Protein AF-A0A349K543-F1 (afdb_monomer_lite)

Secondary structure (DSSP, 8-state):
----TTPSSEEEEE---TTB-S---SEEEEETTS-B-SSSPPEEEE-TTS-EEEEEPBPTTPPTT-SB--EEEEETT-SBSSS---EEEE-PBPPP-

Foldseek 3Di:
DEDDPPDAKDKDKADADPQWDLALADKDKDFPQQQFDPPPPWDWDQDPNRIIIIITGGDP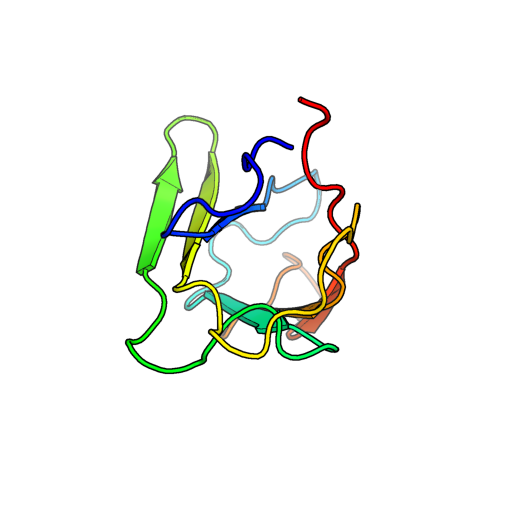SHDPPDQWGWTKMAGPNATGNPPRHGIDIDIDGYDDD

Structure (mmCIF, N/CA/C/O backbone):
data_AF-A0A349K543-F1
#
_entry.id   AF-A0A349K543-F1
#
loop_
_atom_site.group_PDB
_atom_site.id
_atom_site.type_symbol
_atom_site.label_atom_id
_atom_site.label_alt_id
_atom_site.label_comp_id
_atom_site.label_asym_id
_atom_site.label_entity_id
_atom_site.label_seq_id
_atom_site.pdbx_PDB_ins_code
_atom_site.Cartn_x
_atom_site.Cartn_y
_atom_site.Cartn_z
_atom_site.occupancy
_atom_site.B_iso_or_equiv
_atom_site.auth_seq_id
_atom_site.auth_comp_id
_atom_site.auth_asym_id
_atom_site.auth_atom_id
_atom_site.pdbx_PDB_model_num
ATOM 1 N N . ILE A 1 1 ? -0.233 11.632 -6.543 1.00 38.78 1 ILE A N 1
ATOM 2 C CA . ILE A 1 1 ? 0.562 10.494 -6.018 1.00 38.78 1 ILE A CA 1
ATOM 3 C C . ILE A 1 1 ? 1.908 10.611 -6.706 1.00 38.78 1 ILE A C 1
ATOM 5 O O . ILE A 1 1 ? 1.882 10.872 -7.898 1.00 38.78 1 ILE A O 1
ATOM 9 N N . GLU A 1 2 ? 3.029 10.537 -5.976 1.00 34.78 2 GLU A N 1
ATOM 10 C CA . GLU A 1 2 ? 4.373 10.805 -6.515 1.00 34.78 2 GLU A CA 1
ATOM 11 C C . GLU A 1 2 ? 5.383 9.666 -6.222 1.00 34.78 2 GLU A C 1
ATOM 13 O O . GLU A 1 2 ? 5.657 9.347 -5.076 1.00 34.78 2 GLU A O 1
ATOM 18 N N . SER A 1 3 ? 5.892 9.042 -7.287 1.00 40.44 3 SER A N 1
ATOM 19 C CA . SER A 1 3 ? 6.929 8.031 -7.518 1.00 40.44 3 SER A CA 1
ATOM 20 C C . SER A 1 3 ? 7.539 8.230 -8.933 1.00 40.44 3 SER A C 1
ATOM 22 O O . SER A 1 3 ? 6.927 7.856 -9.931 1.00 40.44 3 SER A O 1
ATOM 24 N N . LYS A 1 4 ? 8.751 8.779 -9.056 1.00 42.53 4 LYS A N 1
ATOM 25 C CA . LYS A 1 4 ? 9.480 8.848 -10.343 1.00 42.53 4 LYS A CA 1
ATOM 26 C C . LYS A 1 4 ? 9.702 7.436 -10.948 1.00 42.53 4 LYS A C 1
ATOM 28 O O . LYS A 1 4 ? 9.811 6.475 -10.180 1.00 42.53 4 LYS A O 1
ATOM 33 N N . PRO A 1 5 ? 9.784 7.287 -12.286 1.00 43.91 5 PRO A N 1
ATOM 34 C CA . PRO A 1 5 ? 10.168 6.019 -12.909 1.00 43.91 5 PRO A CA 1
ATOM 35 C C . PRO A 1 5 ? 11.584 5.606 -12.477 1.00 43.91 5 PRO A C 1
ATOM 37 O O . PRO A 1 5 ? 12.443 6.464 -12.291 1.00 43.91 5 PRO A O 1
ATOM 40 N N . ASP A 1 6 ? 11.795 4.301 -12.291 1.00 51.81 6 ASP A N 1
ATOM 41 C CA . ASP A 1 6 ? 13.087 3.668 -11.964 1.00 51.81 6 ASP A CA 1
ATOM 42 C C . ASP A 1 6 ? 13.720 4.048 -10.611 1.00 51.81 6 ASP A C 1
ATOM 44 O O . ASP A 1 6 ? 14.895 3.781 -10.366 1.00 51.81 6 ASP A O 1
ATOM 48 N N . VAL A 1 7 ? 12.943 4.632 -9.692 1.00 60.69 7 VAL A N 1
ATOM 49 C CA . VAL A 1 7 ? 13.412 4.906 -8.328 1.00 60.69 7 VAL A CA 1
ATOM 50 C C . VAL A 1 7 ? 13.082 3.732 -7.414 1.00 60.69 7 VAL A C 1
ATOM 52 O O . VAL A 1 7 ? 11.918 3.369 -7.229 1.00 60.69 7 VAL A O 1
ATOM 55 N N . THR A 1 8 ? 14.129 3.163 -6.825 1.00 64.69 8 THR A N 1
ATOM 56 C CA . THR A 1 8 ? 14.038 2.290 -5.657 1.00 64.69 8 THR A CA 1
ATOM 57 C C . THR A 1 8 ? 14.293 3.154 -4.422 1.00 64.69 8 THR A C 1
ATOM 59 O O . THR A 1 8 ? 15.360 3.766 -4.334 1.00 64.69 8 THR A O 1
ATOM 62 N N . PRO A 1 9 ? 13.352 3.234 -3.466 1.00 79.62 9 PRO A N 1
ATOM 63 C CA . PRO A 1 9 ? 12.125 2.438 -3.347 1.00 79.62 9 PRO A CA 1
ATOM 64 C C . PRO A 1 9 ? 10.893 3.025 -4.065 1.00 79.62 9 PRO A C 1
ATOM 66 O O . PRO A 1 9 ? 10.780 4.232 -4.275 1.00 79.62 9 PRO A O 1
ATOM 69 N N . VAL A 1 10 ? 9.919 2.155 -4.349 1.00 83.75 10 VAL A N 1
ATOM 70 C CA . VAL A 1 10 ? 8.546 2.515 -4.732 1.00 83.75 10 VAL A CA 1
ATOM 71 C C . VAL A 1 10 ? 7.808 3.021 -3.503 1.00 83.75 10 VAL A C 1
ATOM 73 O O . VAL A 1 10 ? 7.785 2.350 -2.471 1.00 83.75 10 VAL A O 1
ATOM 76 N N . LEU A 1 11 ? 7.177 4.188 -3.625 1.00 87.75 11 LEU A N 1
ATOM 77 C CA . LEU A 1 11 ? 6.428 4.814 -2.541 1.00 87.75 11 LEU A CA 1
ATOM 78 C C . LEU A 1 11 ? 4.932 4.828 -2.851 1.00 87.75 11 LEU A C 1
ATOM 80 O O . LEU A 1 11 ? 4.496 5.370 -3.866 1.00 87.75 11 LEU A O 1
ATOM 84 N N . ILE A 1 12 ? 4.138 4.270 -1.940 1.00 88.88 12 ILE A N 1
ATOM 85 C CA . ILE A 1 12 ? 2.678 4.211 -2.038 1.00 88.88 12 ILE A CA 1
ATOM 86 C C . ILE A 1 12 ? 2.108 4.934 -0.825 1.00 88.88 12 ILE A C 1
ATOM 88 O O . ILE A 1 12 ? 2.345 4.544 0.317 1.00 88.88 12 ILE A O 1
ATOM 92 N N . ARG A 1 13 ? 1.359 6.012 -1.065 1.00 91.56 13 ARG A N 1
ATOM 93 C CA . ARG A 1 13 ? 0.724 6.794 0.002 1.00 91.56 13 ARG A CA 1
ATOM 94 C C . ARG A 1 13 ? -0.758 6.465 0.091 1.00 91.56 13 ARG A C 1
ATOM 96 O O . ARG A 1 13 ? -1.510 6.759 -0.836 1.00 91.56 13 ARG A O 1
ATOM 103 N N . VAL A 1 14 ? -1.177 5.938 1.234 1.00 91.44 14 VAL A N 1
ATOM 104 C CA . VAL A 1 14 ? -2.576 5.641 1.555 1.00 91.44 14 VAL A CA 1
ATOM 105 C C . VAL A 1 14 ? -3.107 6.743 2.465 1.00 91.44 14 VAL A C 1
ATOM 107 O O . VAL A 1 14 ? -2.597 6.943 3.567 1.00 91.44 14 VAL A O 1
ATOM 110 N N . ARG A 1 15 ? -4.115 7.489 2.002 1.00 91.81 15 ARG A N 1
ATOM 111 C CA . ARG A 1 15 ? -4.758 8.548 2.793 1.00 91.81 15 ARG A CA 1
ATOM 112 C C . ARG A 1 15 ? -6.094 8.044 3.337 1.00 91.81 15 ARG A C 1
ATOM 114 O O . ARG A 1 15 ? -6.977 7.768 2.521 1.00 91.81 15 ARG A O 1
ATOM 121 N N . PRO A 1 16 ? -6.262 7.928 4.664 1.00 89.44 16 PRO A N 1
ATOM 122 C CA . PRO A 1 16 ? -7.562 7.612 5.232 1.00 89.44 16 PRO A CA 1
ATOM 123 C C . PRO A 1 16 ? -8.569 8.722 4.898 1.00 89.44 16 PRO A C 1
ATOM 125 O O . PRO A 1 16 ? -8.218 9.899 4.807 1.00 89.44 16 PRO A O 1
ATOM 128 N N . LYS A 1 17 ? -9.825 8.330 4.691 1.00 88.62 17 LYS A N 1
ATOM 129 C CA . LYS A 1 17 ? -10.976 9.229 4.527 1.00 88.62 17 LYS A CA 1
ATOM 130 C C . LYS A 1 17 ? -11.975 8.972 5.653 1.00 88.62 17 LYS A C 1
ATOM 132 O O . LYS A 1 17 ? -11.820 8.019 6.414 1.00 88.62 17 LYS A O 1
ATOM 137 N N . THR A 1 18 ? -13.014 9.798 5.740 1.00 87.88 18 THR A N 1
ATOM 138 C CA . THR A 1 18 ? -14.145 9.571 6.648 1.00 87.88 18 THR A CA 1
ATOM 139 C C . THR A 1 18 ? -14.648 8.127 6.536 1.00 87.88 18 THR A C 1
ATOM 141 O O . THR A 1 18 ? -14.901 7.647 5.432 1.00 87.88 18 THR A O 1
ATOM 144 N N . GLY A 1 19 ? -14.754 7.434 7.674 1.00 86.19 19 GLY A N 1
ATOM 145 C CA . GLY A 1 19 ? -15.148 6.019 7.753 1.00 86.19 19 GLY A CA 1
ATOM 146 C C . GLY A 1 19 ? -13.988 5.011 7.778 1.00 86.19 19 GLY A C 1
ATOM 147 O O . GLY A 1 19 ? -14.225 3.827 8.029 1.00 86.19 19 GLY A O 1
ATOM 148 N N . ALA A 1 20 ? -12.743 5.450 7.566 1.00 89.31 20 ALA A N 1
ATOM 149 C CA . ALA A 1 20 ? -11.568 4.594 7.717 1.00 89.31 20 ALA A CA 1
ATOM 150 C C . ALA A 1 20 ? -11.309 4.224 9.188 1.00 89.31 20 ALA A C 1
ATOM 152 O O . ALA A 1 20 ? -11.619 4.992 10.101 1.00 89.31 20 ALA A O 1
ATOM 153 N N . ALA A 1 21 ? -10.719 3.050 9.412 1.00 89.12 21 ALA A N 1
ATOM 154 C CA . ALA A 1 21 ? -10.272 2.626 10.735 1.00 89.12 21 ALA A CA 1
ATOM 155 C C . ALA A 1 21 ? -9.180 3.570 11.277 1.00 89.12 21 ALA A C 1
ATOM 157 O O . ALA A 1 21 ? -8.311 4.025 10.531 1.00 89.12 21 ALA A O 1
ATOM 158 N N . ALA A 1 22 ? -9.206 3.842 12.586 1.00 87.06 22 ALA A N 1
ATOM 159 C CA . ALA A 1 22 ? -8.182 4.657 13.251 1.00 87.06 22 ALA A CA 1
ATOM 160 C C . ALA A 1 22 ? -6.812 3.956 13.304 1.00 87.06 22 ALA A C 1
ATOM 162 O O . ALA A 1 22 ? -5.774 4.624 13.293 1.00 87.06 22 ALA A O 1
ATOM 163 N N . ASP A 1 23 ? -6.829 2.621 13.348 1.00 90.44 23 ASP A N 1
ATOM 164 C CA . ASP A 1 23 ? -5.661 1.752 13.275 1.00 90.44 23 ASP A CA 1
ATOM 165 C C . ASP A 1 23 ? -5.979 0.500 12.429 1.00 90.44 23 ASP A C 1
ATOM 167 O O . ASP A 1 23 ? -6.669 -0.402 12.908 1.00 90.44 23 ASP A O 1
ATOM 171 N N . PRO A 1 24 ? -5.494 0.429 11.176 1.00 91.44 24 PRO A N 1
ATOM 172 C CA . PRO A 1 24 ? -5.679 -0.727 10.303 1.00 91.44 24 PRO A CA 1
ATOM 173 C C . PRO A 1 24 ? -4.734 -1.898 10.635 1.00 91.44 24 PRO A C 1
ATOM 175 O O . PRO A 1 24 ? -4.825 -2.954 10.006 1.00 91.44 24 PRO A O 1
ATOM 178 N N . GLY A 1 25 ? -3.841 -1.752 11.621 1.00 93.12 25 GLY A N 1
ATOM 179 C CA . GLY A 1 25 ? -2.829 -2.750 11.949 1.00 93.12 25 GLY A CA 1
ATOM 180 C C . GLY A 1 25 ? -1.678 -2.768 10.941 1.00 93.12 25 GLY A C 1
ATOM 181 O O . GLY A 1 25 ? -1.207 -1.725 10.484 1.00 93.12 25 GLY A O 1
ATOM 182 N N . GLU A 1 26 ? -1.205 -3.966 10.612 1.00 93.62 26 GLU A N 1
ATOM 183 C CA . GLU A 1 26 ? -0.137 -4.168 9.633 1.00 93.62 26 GLU A CA 1
ATOM 184 C C . GLU A 1 26 ? -0.676 -3.965 8.221 1.00 93.62 26 GLU A C 1
ATOM 186 O O . GLU A 1 26 ? -1.740 -4.484 7.880 1.00 93.62 26 GLU A O 1
ATOM 191 N N . ILE A 1 27 ? 0.066 -3.213 7.409 1.00 94.56 27 ILE A N 1
ATOM 192 C CA . ILE A 1 27 ? -0.329 -2.838 6.054 1.00 94.56 27 ILE A CA 1
ATOM 193 C C . ILE A 1 27 ? 0.635 -3.464 5.052 1.00 94.56 27 ILE A C 1
ATOM 195 O O . ILE A 1 27 ? 1.849 -3.313 5.184 1.00 94.56 27 ILE A O 1
ATOM 199 N N . TYR A 1 28 ? 0.088 -4.074 4.004 1.00 93.19 28 TYR A N 1
ATOM 200 C CA . TYR A 1 28 ? 0.857 -4.626 2.890 1.00 93.19 28 TYR A CA 1
ATOM 201 C C . TYR A 1 28 ? 0.265 -4.197 1.552 1.00 93.19 28 TYR A C 1
ATOM 203 O O . TYR A 1 28 ? -0.946 -3.998 1.429 1.00 93.19 28 TYR A O 1
ATOM 211 N N . PHE A 1 29 ? 1.120 -4.082 0.538 1.00 93.31 29 PHE A N 1
ATOM 212 C CA . PHE A 1 29 ? 0.708 -3.871 -0.842 1.00 93.31 29 PHE A CA 1
ATOM 213 C C . PHE A 1 29 ? 1.239 -4.982 -1.750 1.00 93.31 29 PHE A C 1
ATOM 215 O O . PHE A 1 29 ? 2.445 -5.168 -1.859 1.00 93.31 29 PHE A O 1
ATOM 222 N N . PHE A 1 30 ? 0.361 -5.677 -2.462 1.00 91.88 30 PHE A N 1
ATOM 223 C CA . PHE A 1 30 ? 0.758 -6.699 -3.431 1.00 91.88 30 PHE A CA 1
ATOM 224 C C . PHE A 1 30 ? 0.510 -6.184 -4.843 1.00 91.88 30 PHE A C 1
ATOM 226 O O . PHE A 1 30 ? -0.643 -5.977 -5.218 1.00 91.88 30 PHE A O 1
ATOM 233 N N . SER A 1 31 ? 1.571 -5.958 -5.623 1.00 91.56 31 SER A N 1
ATOM 234 C CA . SER A 1 31 ? 1.421 -5.550 -7.024 1.00 91.56 31 SER A CA 1
ATOM 235 C C . SER A 1 31 ? 0.845 -6.693 -7.852 1.00 91.56 31 SER A C 1
ATOM 237 O O . SER A 1 31 ? 1.386 -7.797 -7.820 1.00 91.56 31 SER A O 1
ATOM 239 N N . GLU A 1 32 ? -0.193 -6.417 -8.635 1.00 91.12 32 GLU A N 1
ATOM 240 C CA . GLU A 1 32 ? -0.828 -7.411 -9.511 1.00 91.12 32 GLU A CA 1
ATOM 241 C C . GLU A 1 32 ? 0.067 -7.822 -10.683 1.00 91.12 32 GLU A C 1
ATOM 243 O O . GLU A 1 32 ? 0.013 -8.958 -11.140 1.00 91.12 32 GLU A O 1
ATOM 248 N N . ASP A 1 33 ? 0.903 -6.908 -11.167 1.00 87.25 33 ASP A N 1
ATOM 249 C CA . AS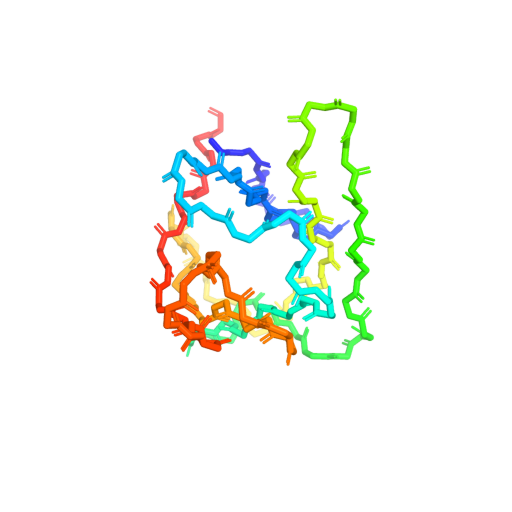P A 1 33 ? 1.732 -7.092 -12.359 1.00 87.25 33 ASP A CA 1
ATOM 250 C C . ASP A 1 33 ? 3.228 -7.211 -12.038 1.00 87.25 33 ASP A C 1
ATOM 252 O O . ASP A 1 33 ? 4.081 -6.950 -12.886 1.00 87.25 33 ASP A O 1
ATOM 256 N N . GLY A 1 34 ? 3.548 -7.593 -10.798 1.00 84.12 34 GLY A N 1
ATOM 257 C CA . GLY A 1 34 ? 4.918 -7.872 -10.368 1.00 84.12 34 GLY A CA 1
ATOM 258 C C . GLY A 1 34 ? 5.830 -6.646 -10.306 1.00 84.12 34 GLY A C 1
ATOM 259 O O . GLY A 1 34 ? 7.044 -6.804 -10.244 1.00 84.12 34 GLY A O 1
ATOM 260 N N . GLN A 1 35 ? 5.284 -5.426 -10.316 1.00 86.50 35 GLN A N 1
ATOM 261 C CA . GLN A 1 35 ? 6.067 -4.189 -10.226 1.00 86.50 35 GLN A CA 1
ATOM 262 C C . GLN A 1 35 ? 6.762 -3.989 -8.865 1.00 86.50 35 GLN A C 1
ATOM 264 O O . GLN A 1 35 ? 7.754 -3.261 -8.796 1.00 86.50 35 GLN A O 1
ATOM 269 N N . VAL A 1 36 ? 6.276 -4.612 -7.787 1.00 86.50 36 VAL A N 1
ATOM 270 C CA . VAL A 1 36 ? 6.858 -4.538 -6.436 1.00 86.50 36 VAL A CA 1
ATOM 271 C C . VAL A 1 36 ? 7.221 -5.948 -5.981 1.00 86.50 36 VAL A C 1
ATOM 273 O O . VAL A 1 36 ? 6.373 -6.837 -5.978 1.00 86.50 36 VAL A O 1
ATOM 276 N N . THR A 1 37 ? 8.478 -6.160 -5.593 1.00 85.44 37 THR A N 1
ATOM 277 C CA . THR A 1 37 ? 8.895 -7.439 -4.997 1.00 85.44 37 THR A CA 1
ATOM 278 C C . THR A 1 37 ? 8.423 -7.533 -3.542 1.00 85.44 37 THR A C 1
ATOM 280 O O . THR A 1 37 ? 8.301 -6.522 -2.846 1.00 85.44 37 THR A O 1
ATOM 283 N N . SER A 1 38 ? 8.157 -8.757 -3.081 1.00 82.06 38 SER A N 1
ATOM 284 C CA . SER A 1 38 ? 7.829 -9.032 -1.673 1.00 82.06 38 SER A CA 1
ATOM 285 C C . SER A 1 38 ? 9.073 -9.103 -0.781 1.00 82.06 38 SER A C 1
ATOM 287 O O . SER A 1 38 ? 8.954 -9.041 0.441 1.00 82.06 38 SER A O 1
ATOM 289 N N . GLU A 1 39 ? 10.259 -9.198 -1.390 1.00 84.75 39 GLU A N 1
ATOM 290 C CA . GLU A 1 39 ? 11.542 -9.292 -0.701 1.00 84.75 39 GLU A CA 1
ATOM 291 C C . GLU A 1 39 ? 12.492 -8.174 -1.160 1.00 84.75 39 GLU A C 1
ATOM 293 O O . GLU A 1 39 ? 12.718 -8.021 -2.365 1.00 84.75 39 GLU A O 1
ATOM 298 N N . PRO A 1 40 ? 13.069 -7.382 -0.234 1.00 85.88 40 PRO A N 1
ATOM 299 C CA . PRO A 1 40 ? 12.867 -7.417 1.219 1.00 85.88 40 PRO A CA 1
ATOM 300 C C . PRO A 1 40 ? 11.463 -6.946 1.643 1.00 85.88 40 PRO A C 1
ATOM 302 O O . PRO A 1 40 ? 10.759 -6.290 0.876 1.00 85.88 40 PRO A O 1
ATOM 305 N N . ALA A 1 41 ? 11.086 -7.244 2.892 1.00 89.12 41 ALA A N 1
ATOM 306 C CA . ALA A 1 41 ? 9.796 -6.850 3.452 1.00 89.12 41 ALA A CA 1
ATOM 307 C C . ALA A 1 41 ? 9.544 -5.335 3.338 1.00 89.12 41 ALA A C 1
ATOM 309 O O . ALA A 1 41 ? 10.445 -4.507 3.526 1.00 89.12 41 ALA A O 1
ATOM 310 N N . GLN A 1 42 ? 8.290 -4.976 3.064 1.00 92.56 42 GLN A N 1
ATOM 311 C CA . GLN A 1 42 ? 7.868 -3.585 2.928 1.00 92.56 42 GLN A CA 1
ATOM 312 C C . GLN A 1 42 ? 7.966 -2.841 4.258 1.00 92.56 42 GLN A C 1
ATOM 314 O O . GLN A 1 42 ? 7.733 -3.396 5.331 1.00 92.56 42 GLN A O 1
ATOM 319 N N . LYS A 1 43 ? 8.272 -1.546 4.180 1.00 93.75 43 LYS A N 1
ATOM 320 C CA . LYS A 1 43 ? 8.298 -0.654 5.343 1.00 93.75 43 LYS A CA 1
ATOM 321 C C . LYS A 1 43 ? 7.091 0.264 5.308 1.00 93.75 43 LYS A C 1
ATOM 323 O O . LYS A 1 43 ? 6.843 0.909 4.294 1.00 93.75 43 LYS A O 1
ATOM 328 N N . VAL A 1 44 ? 6.390 0.384 6.429 1.00 94.69 44 VAL A N 1
ATOM 329 C CA . VAL A 1 44 ? 5.224 1.262 6.560 1.00 94.69 44 VAL A CA 1
ATOM 330 C C . VAL A 1 44 ? 5.502 2.325 7.611 1.00 94.69 44 VAL A C 1
ATOM 332 O O . VAL A 1 44 ? 5.892 2.014 8.733 1.00 94.69 44 VAL A O 1
ATOM 335 N N . LYS A 1 45 ? 5.294 3.595 7.257 1.00 94.75 45 LYS A N 1
ATOM 336 C CA . LYS A 1 45 ? 5.428 4.727 8.180 1.00 94.75 45 LYS A CA 1
ATOM 337 C C . LYS A 1 45 ? 4.172 5.587 8.166 1.00 94.75 45 LYS A C 1
ATOM 339 O O . LYS A 1 45 ? 3.820 6.151 7.127 1.00 94.75 45 LYS A O 1
ATOM 344 N N . ARG A 1 46 ? 3.548 5.759 9.334 1.00 94.19 46 ARG A N 1
ATOM 345 C CA . ARG A 1 46 ? 2.485 6.753 9.530 1.00 94.19 46 ARG A CA 1
ATOM 346 C C . ARG A 1 46 ? 3.078 8.165 9.486 1.00 94.19 46 ARG A C 1
ATOM 348 O O . ARG A 1 46 ? 4.111 8.434 10.097 1.00 94.19 46 ARG A O 1
ATOM 355 N N . GLN A 1 47 ? 2.451 9.041 8.719 1.00 94.44 47 GLN A N 1
ATOM 356 C CA . GLN A 1 47 ? 2.851 10.428 8.500 1.00 94.44 47 GLN A CA 1
ATOM 357 C C . GLN A 1 47 ? 2.084 11.372 9.447 1.00 94.44 47 GLN A C 1
ATOM 359 O O . GLN A 1 47 ? 1.024 10.991 9.950 1.00 94.44 47 GLN A O 1
ATOM 364 N N . PRO A 1 48 ? 2.567 12.613 9.669 1.00 92.25 48 PRO A N 1
ATOM 365 C CA . PRO A 1 48 ? 1.889 13.596 10.526 1.00 92.25 48 PRO A CA 1
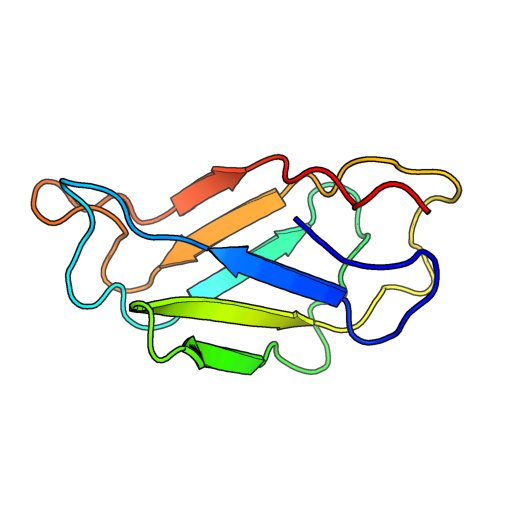ATOM 366 C C . PRO A 1 48 ? 0.459 13.945 10.090 1.00 92.25 48 PRO A C 1
ATOM 368 O O . PRO A 1 48 ? -0.367 14.291 10.924 1.00 92.25 48 PRO A O 1
ATOM 371 N N . ASP A 1 49 ? 0.146 13.815 8.797 1.00 89.44 49 ASP A N 1
ATOM 372 C CA . ASP A 1 49 ? -1.200 14.033 8.247 1.00 89.44 49 ASP A CA 1
ATOM 373 C C . ASP A 1 49 ? -2.130 12.813 8.401 1.00 89.44 49 ASP A C 1
ATOM 375 O O . ASP A 1 49 ? -3.207 12.767 7.811 1.00 89.44 49 ASP A O 1
ATOM 379 N N . GLY A 1 50 ? -1.694 11.784 9.132 1.00 89.88 50 GLY A N 1
ATOM 380 C CA . GLY A 1 50 ? -2.433 10.541 9.327 1.00 89.88 50 GLY A CA 1
ATOM 381 C C . GLY A 1 50 ? -2.358 9.564 8.151 1.00 89.88 50 GLY A C 1
ATOM 382 O O . GLY A 1 50 ? -2.895 8.464 8.264 1.00 89.88 50 GLY A O 1
ATOM 383 N N . SER A 1 51 ? -1.686 9.913 7.049 1.00 92.56 51 SER A N 1
ATOM 384 C CA . SER A 1 51 ? -1.485 8.991 5.927 1.00 92.56 51 SER A CA 1
ATOM 385 C C . SER A 1 51 ? -0.440 7.917 6.238 1.00 92.56 51 SER A C 1
ATOM 387 O O . SER A 1 51 ? 0.435 8.100 7.084 1.00 92.56 51 SER A O 1
ATOM 389 N N . TYR A 1 52 ? -0.509 6.788 5.538 1.00 94.00 52 TYR A N 1
ATOM 390 C CA . TYR A 1 52 ? 0.489 5.723 5.610 1.00 94.00 52 TYR A CA 1
ATOM 391 C C . TYR A 1 52 ? 1.349 5.760 4.354 1.00 94.00 52 TYR A C 1
ATOM 393 O O . TYR A 1 52 ? 0.826 5.775 3.239 1.00 94.00 52 TYR A O 1
ATOM 401 N N . LEU A 1 53 ? 2.666 5.785 4.534 1.00 93.81 53 LEU A N 1
ATOM 402 C CA . LEU A 1 53 ? 3.632 5.678 3.451 1.00 93.81 53 LEU A CA 1
ATOM 403 C C . LEU A 1 53 ? 4.233 4.275 3.466 1.00 93.81 53 LEU A C 1
ATOM 405 O O . LEU A 1 53 ? 4.959 3.925 4.397 1.00 93.81 53 LEU A O 1
ATOM 409 N N . ILE A 1 54 ? 3.906 3.492 2.444 1.00 93.00 54 ILE A N 1
ATOM 410 C CA . ILE A 1 54 ? 4.446 2.156 2.205 1.00 93.00 54 ILE A CA 1
ATOM 411 C C . ILE A 1 54 ? 5.639 2.312 1.263 1.00 93.00 54 ILE A C 1
ATOM 413 O O . ILE A 1 54 ? 5.534 2.963 0.222 1.00 93.00 54 ILE A O 1
ATOM 417 N N . SER A 1 55 ? 6.769 1.733 1.645 1.00 91.56 55 SER A N 1
ATOM 418 C CA . SER A 1 55 ? 8.011 1.713 0.884 1.00 91.56 55 SER A CA 1
ATOM 419 C C . SER A 1 55 ? 8.355 0.268 0.543 1.00 91.56 55 SER A C 1
ATOM 421 O O . SER A 1 55 ? 8.527 -0.556 1.445 1.00 91.56 55 SER A O 1
ATOM 423 N N . GLY A 1 56 ? 8.417 -0.034 -0.752 1.00 89.69 56 GLY A N 1
ATOM 424 C CA . GLY A 1 56 ? 8.737 -1.358 -1.284 1.00 89.69 56 GLY A CA 1
ATOM 425 C C . GLY A 1 56 ? 9.819 -1.289 -2.356 1.00 89.69 56 GLY A C 1
ATOM 426 O O . GLY A 1 56 ? 10.079 -0.233 -2.934 1.00 89.69 56 GLY A O 1
ATOM 427 N N . THR A 1 57 ? 10.462 -2.416 -2.636 1.00 88.31 57 THR A N 1
ATOM 428 C CA . THR A 1 57 ? 11.501 -2.483 -3.669 1.00 88.31 57 THR A CA 1
ATOM 429 C C . THR A 1 57 ? 10.860 -2.686 -5.041 1.00 88.31 57 THR A C 1
ATOM 431 O O . THR A 1 57 ? 9.953 -3.505 -5.204 1.00 88.31 57 THR A O 1
ATOM 434 N N . ARG A 1 58 ? 11.312 -1.918 -6.040 1.00 86.62 58 ARG A N 1
ATOM 435 C CA . ARG A 1 58 ? 10.895 -2.101 -7.434 1.00 86.62 58 ARG A CA 1
ATOM 436 C C . ARG A 1 58 ? 11.446 -3.438 -7.925 1.00 86.62 58 ARG A C 1
ATOM 438 O O . ARG A 1 58 ? 12.633 -3.698 -7.762 1.00 86.62 58 ARG A O 1
ATOM 445 N N . SER A 1 59 ? 10.593 -4.266 -8.513 1.00 84.31 59 SER A N 1
ATOM 446 C CA . SER A 1 59 ? 11.022 -5.534 -9.106 1.00 84.31 59 SER A CA 1
ATOM 447 C C . SER A 1 59 ? 11.877 -5.298 -10.353 1.00 84.31 59 SER A C 1
ATOM 449 O O . SER A 1 59 ? 11.552 -4.436 -11.171 1.00 84.31 59 SER A O 1
ATOM 451 N N . GLU A 1 60 ? 12.923 -6.102 -10.544 1.00 80.19 60 GLU A N 1
ATOM 452 C CA . GLU A 1 60 ? 13.699 -6.129 -11.794 1.00 80.19 60 GLU A CA 1
ATOM 453 C C . GLU A 1 60 ? 12.857 -6.590 -12.998 1.00 80.19 60 GLU A C 1
ATOM 455 O O . GLU A 1 60 ? 13.120 -6.204 -14.135 1.00 80.19 60 GLU A O 1
ATOM 460 N N . PHE A 1 61 ? 11.781 -7.338 -12.734 1.00 80.62 61 PHE A N 1
ATOM 461 C CA . PHE A 1 61 ? 10.815 -7.807 -13.729 1.00 80.62 61 PHE A CA 1
ATOM 462 C C . PHE A 1 61 ? 9.683 -6.804 -13.985 1.00 80.62 61 PHE A C 1
ATOM 464 O O . PHE A 1 61 ? 8.717 -7.120 -14.679 1.00 80.62 61 PHE A O 1
ATOM 471 N N . SER A 1 62 ? 9.776 -5.594 -13.422 1.00 79.31 62 SER A N 1
ATOM 472 C CA . SER A 1 62 ? 8.752 -4.565 -13.581 1.00 79.31 62 SER A CA 1
ATOM 473 C C . SER A 1 62 ? 8.549 -4.226 -15.067 1.00 79.31 62 SER A C 1
ATOM 475 O O . SER A 1 62 ? 9.501 -3.814 -15.740 1.00 79.31 62 SER A O 1
ATOM 477 N N . PRO A 1 63 ? 7.317 -4.317 -15.603 1.00 77.38 63 PRO A N 1
ATOM 478 C CA . PRO A 1 63 ? 7.035 -3.899 -16.970 1.00 77.38 63 PRO A CA 1
ATOM 479 C C . PRO A 1 63 ? 7.391 -2.420 -17.186 1.00 77.38 63 PRO A C 1
ATOM 481 O O . PRO A 1 63 ? 7.075 -1.548 -16.374 1.00 77.38 63 PRO A O 1
ATOM 484 N N . LYS A 1 64 ? 8.052 -2.126 -18.311 1.00 77.62 64 LYS A N 1
ATOM 485 C CA . LYS A 1 64 ? 8.476 -0.762 -18.664 1.00 77.62 64 LYS A CA 1
ATOM 486 C C . LYS A 1 64 ? 7.275 0.097 -19.081 1.00 77.62 64 LYS A C 1
ATOM 488 O O . LYS A 1 64 ? 6.302 -0.409 -19.634 1.00 77.62 64 LYS A O 1
ATOM 493 N N . LYS A 1 65 ? 7.391 1.420 -18.895 1.00 78.75 65 LYS A N 1
ATOM 494 C CA . LYS A 1 65 ? 6.423 2.443 -19.357 1.00 78.75 65 LYS A CA 1
ATOM 495 C C . LYS A 1 65 ? 5.016 2.352 -18.735 1.00 78.75 65 LYS A C 1
ATOM 497 O O . LYS A 1 65 ? 4.056 2.834 -19.332 1.00 78.75 65 LYS A O 1
ATOM 502 N N . LYS A 1 66 ? 4.872 1.763 -17.546 1.00 79.25 66 LYS A N 1
ATOM 503 C CA . LYS A 1 66 ? 3.607 1.806 -16.801 1.00 79.25 66 LYS A CA 1
ATOM 504 C C . LYS A 1 66 ? 3.359 3.196 -16.216 1.00 79.25 66 LYS A C 1
ATOM 506 O O . LYS A 1 66 ? 4.283 3.862 -15.758 1.00 79.25 66 LYS A O 1
ATOM 511 N N . THR A 1 67 ? 2.095 3.604 -16.211 1.00 80.00 67 THR A N 1
ATOM 512 C CA . THR A 1 67 ? 1.610 4.855 -15.601 1.00 80.00 67 THR A CA 1
ATOM 513 C C . THR A 1 67 ? 0.773 4.606 -14.345 1.00 80.00 67 THR A C 1
ATOM 515 O O . THR A 1 67 ? 0.434 5.552 -13.638 1.00 80.00 67 THR A O 1
ATOM 518 N N . THR A 1 68 ? 0.480 3.342 -14.032 1.00 85.62 68 THR A N 1
ATOM 519 C CA . THR A 1 68 ? -0.274 2.915 -12.849 1.00 85.62 68 THR A CA 1
ATOM 520 C C . THR A 1 68 ? 0.410 1.745 -12.144 1.00 85.62 68 THR A C 1
ATOM 522 O O . THR A 1 68 ? 1.155 0.974 -12.758 1.00 85.62 68 THR A O 1
ATOM 525 N N . LEU A 1 69 ? 0.150 1.619 -10.842 1.00 88.19 69 LEU A N 1
ATOM 526 C CA . LEU A 1 69 ? 0.580 0.496 -10.011 1.00 88.19 69 LEU A CA 1
ATOM 527 C C . LEU A 1 69 ? -0.647 -0.273 -9.502 1.00 88.19 69 LEU A C 1
ATOM 529 O O . LEU A 1 69 ? -1.069 -0.040 -8.369 1.00 88.19 69 LEU A O 1
ATOM 533 N N . PRO A 1 70 ? -1.262 -1.147 -10.315 1.00 92.50 70 PRO A N 1
ATOM 534 C CA . PRO A 1 70 ? -2.371 -1.966 -9.851 1.00 92.50 70 PRO A CA 1
ATOM 535 C C . PRO A 1 70 ? -1.899 -2.941 -8.768 1.00 92.50 70 PRO A C 1
ATOM 537 O O . PRO A 1 70 ? -0.835 -3.558 -8.867 1.00 92.50 70 PRO A O 1
ATOM 540 N N . GLY A 1 71 ? -2.691 -3.086 -7.713 1.00 93.56 71 GLY A N 1
ATOM 541 C CA . GLY A 1 71 ? -2.387 -4.019 -6.641 1.00 93.56 71 GLY A CA 1
ATOM 542 C C . GLY A 1 71 ? -3.451 -4.091 -5.564 1.00 93.56 71 GLY A C 1
ATOM 543 O O . GLY A 1 71 ? -4.437 -3.358 -5.569 1.00 93.56 71 GLY A O 1
ATOM 544 N N . THR A 1 72 ? -3.232 -4.977 -4.604 1.00 94.81 72 THR A N 1
ATOM 545 C CA . THR A 1 72 ? -4.126 -5.175 -3.463 1.00 94.81 72 THR A CA 1
ATOM 546 C C . THR A 1 72 ? -3.503 -4.596 -2.201 1.00 94.81 72 THR A C 1
ATOM 548 O O . THR A 1 72 ? -2.384 -4.952 -1.835 1.00 94.81 72 THR A O 1
ATOM 551 N N . LEU A 1 73 ? -4.241 -3.714 -1.527 1.00 94.62 73 LEU A N 1
ATOM 552 C CA . LEU A 1 73 ? -3.913 -3.217 -0.194 1.00 94.62 73 LEU A CA 1
ATOM 553 C C . LEU A 1 73 ? -4.544 -4.121 0.857 1.00 94.62 73 LEU A C 1
ATOM 555 O O . LEU A 1 73 ? -5.752 -4.344 0.830 1.00 94.62 73 LEU A O 1
ATOM 559 N N . VAL A 1 74 ? -3.741 -4.583 1.809 1.00 94.81 74 VAL A N 1
ATOM 560 C CA . VAL A 1 74 ? -4.163 -5.466 2.903 1.00 94.81 74 VAL A CA 1
ATOM 561 C C . VAL A 1 74 ? -3.895 -4.784 4.239 1.00 94.81 74 VAL A C 1
ATOM 563 O O . VAL A 1 74 ? -2.862 -4.138 4.395 1.00 94.81 74 VAL A O 1
ATOM 566 N N . ALA A 1 75 ? -4.828 -4.930 5.178 1.00 94.88 75 ALA A N 1
ATOM 567 C CA . ALA A 1 75 ? -4.743 -4.450 6.552 1.00 94.88 75 ALA A CA 1
ATOM 568 C C . ALA A 1 75 ? -5.122 -5.571 7.526 1.00 94.88 75 ALA A C 1
ATOM 570 O O . ALA A 1 75 ? -6.219 -6.127 7.418 1.00 94.88 75 ALA A O 1
ATOM 571 N N . SER A 1 76 ? -4.261 -5.882 8.500 1.00 93.31 76 SER A N 1
ATOM 572 C CA . SER A 1 76 ? -4.502 -6.994 9.434 1.00 93.31 76 SER A CA 1
ATOM 573 C C . SER A 1 76 ? -5.693 -6.769 10.374 1.00 93.31 76 SER A C 1
ATOM 575 O O . SER A 1 76 ? -6.346 -7.732 10.769 1.00 93.31 76 SER A O 1
ATOM 577 N N . ARG A 1 77 ? -6.033 -5.510 10.686 1.00 92.62 77 ARG A N 1
ATOM 578 C CA . ARG A 1 77 ? -7.228 -5.133 11.473 1.00 92.62 77 ARG A CA 1
ATOM 579 C C . ARG A 1 77 ? -8.351 -4.530 10.624 1.00 92.62 77 ARG A C 1
ATOM 581 O O . ARG A 1 77 ? -9.411 -4.198 11.148 1.00 92.62 77 ARG A O 1
ATOM 588 N N . GLY A 1 78 ? -8.148 -4.447 9.310 1.00 93.00 78 GLY A N 1
ATOM 589 C CA . GLY A 1 78 ? -9.115 -3.926 8.353 1.00 93.00 78 GLY A CA 1
ATOM 590 C C . GLY A 1 78 ? -9.084 -2.406 8.177 1.00 93.00 78 GLY A C 1
ATOM 591 O O . GLY A 1 78 ? -8.612 -1.644 9.013 1.00 93.00 78 GLY A O 1
ATOM 592 N N . TRP A 1 79 ? -9.597 -1.961 7.035 1.00 90.88 79 TRP A N 1
ATOM 593 C CA . TRP A 1 79 ? -9.509 -0.578 6.571 1.00 90.88 79 TRP A CA 1
ATOM 594 C C . TRP A 1 79 ? -10.679 0.315 6.991 1.00 90.88 79 TRP A C 1
ATOM 596 O O . TRP A 1 79 ? -10.558 1.537 6.940 1.00 90.88 79 TRP A O 1
ATOM 606 N N . ALA A 1 80 ? -11.810 -0.267 7.391 1.00 89.44 80 ALA A N 1
ATOM 607 C CA . ALA A 1 80 ? -13.033 0.455 7.733 1.00 89.44 80 ALA A CA 1
ATOM 608 C C . ALA A 1 80 ? -13.328 0.343 9.232 1.00 89.44 80 ALA A C 1
ATOM 610 O O . ALA A 1 80 ? -13.198 -0.736 9.802 1.00 89.44 80 ALA A O 1
ATOM 611 N N . GLY A 1 81 ? -13.773 1.438 9.858 1.00 80.88 81 GLY A N 1
ATOM 612 C CA . GLY A 1 81 ? -14.089 1.479 11.296 1.00 80.88 81 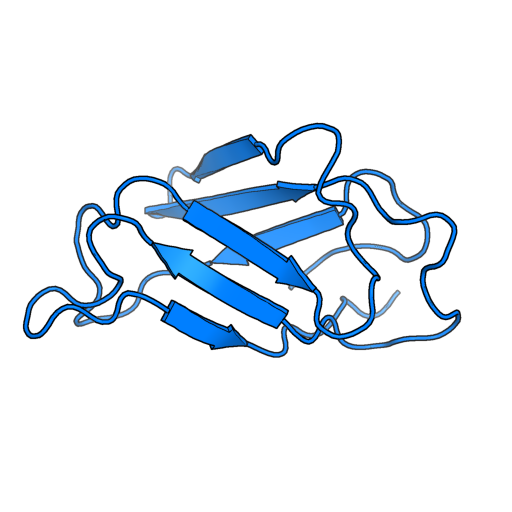GLY A CA 1
ATOM 613 C C . GLY A 1 81 ? -15.356 0.709 11.706 1.00 80.88 81 GLY A C 1
ATOM 614 O O . GLY A 1 81 ? -15.699 0.696 12.882 1.00 80.88 81 GLY A O 1
ATOM 615 N N . GLY A 1 82 ? -16.059 0.103 10.743 1.00 80.44 82 GLY A N 1
ATOM 616 C CA . GLY A 1 82 ? -17.254 -0.720 10.948 1.00 80.44 82 GLY A CA 1
ATOM 617 C C . GLY A 1 82 ? -17.007 -2.175 10.548 1.00 80.44 82 GLY A C 1
ATOM 618 O O . GLY A 1 82 ? -16.218 -2.874 11.177 1.00 80.44 82 GLY A O 1
ATOM 619 N N . LYS A 1 83 ? -17.674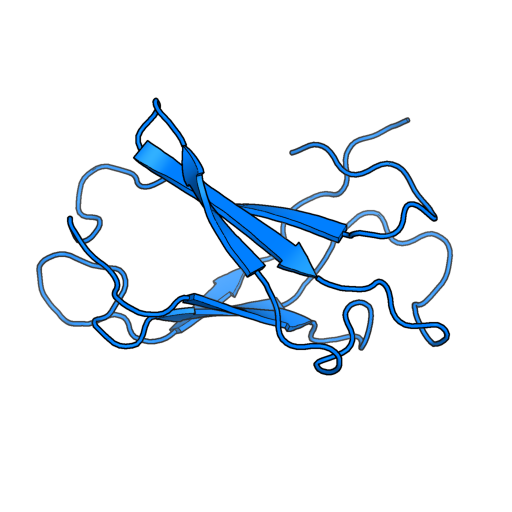 -2.647 9.484 1.00 76.69 83 LYS A N 1
ATOM 620 C CA . LYS A 1 83 ? -17.414 -3.986 8.934 1.00 76.69 83 LYS A CA 1
ATOM 621 C C . LYS A 1 83 ? -15.954 -4.063 8.451 1.00 76.69 83 LYS A C 1
ATOM 623 O O . LYS A 1 83 ? -15.596 -3.262 7.585 1.00 76.69 83 LYS A O 1
ATOM 628 N N . PRO A 1 84 ? -15.134 -5.010 8.944 1.00 78.50 84 PRO A N 1
ATOM 629 C CA . PRO A 1 84 ? -13.730 -5.091 8.564 1.00 78.50 84 PRO A CA 1
ATOM 630 C C . PRO A 1 84 ? -13.588 -5.299 7.056 1.00 78.50 84 PRO A C 1
ATOM 632 O O . PRO A 1 84 ? -14.037 -6.303 6.503 1.00 78.50 84 PRO A O 1
ATOM 635 N N . LEU A 1 85 ? -12.964 -4.334 6.387 1.00 87.25 85 LEU A N 1
ATOM 636 C CA . LEU A 1 85 ? -12.499 -4.477 5.013 1.00 87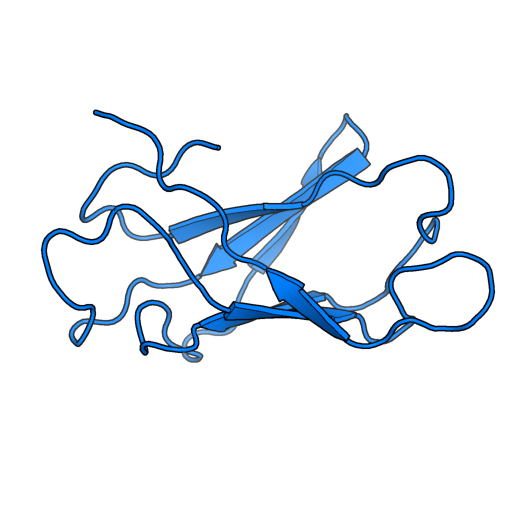.25 85 LEU A CA 1
ATOM 637 C C . LEU A 1 85 ? -11.026 -4.866 5.078 1.00 87.25 85 LEU A C 1
ATOM 639 O O . LEU A 1 85 ? -10.179 -3.991 5.197 1.00 87.25 85 LEU A O 1
ATOM 643 N N . SER A 1 86 ? -10.709 -6.159 5.069 1.00 91.19 86 SER A N 1
ATOM 644 C CA . SER A 1 86 ? -9.324 -6.628 5.242 1.00 91.19 86 SER A CA 1
ATOM 645 C C . SER A 1 86 ? -8.439 -6.346 4.030 1.00 91.19 86 SER A C 1
ATOM 647 O O . SER A 1 86 ? -7.240 -6.130 4.181 1.00 91.19 86 SER A O 1
ATOM 649 N N . ALA A 1 87 ? -9.019 -6.326 2.829 1.00 93.56 87 ALA A N 1
ATOM 650 C CA . ALA A 1 87 ? -8.287 -6.062 1.602 1.00 93.56 87 ALA A CA 1
ATOM 651 C C . ALA A 1 87 ? -9.154 -5.360 0.554 1.00 93.56 87 ALA A C 1
ATOM 653 O O . ALA A 1 87 ? -10.364 -5.578 0.497 1.00 93.56 87 ALA A O 1
ATOM 654 N N . PHE A 1 88 ? -8.534 -4.537 -0.289 1.00 92.69 88 PHE A N 1
ATOM 655 C CA . PHE A 1 88 ? -9.178 -3.979 -1.475 1.00 92.69 88 PHE A CA 1
ATOM 656 C C . PHE A 1 88 ? -8.166 -3.723 -2.592 1.00 92.69 88 PHE A C 1
ATOM 658 O O . PHE A 1 88 ? -6.988 -3.456 -2.346 1.00 92.69 88 PHE A O 1
ATOM 665 N N . ARG A 1 89 ? -8.650 -3.787 -3.834 1.00 93.38 89 ARG A N 1
ATOM 666 C CA . ARG A 1 89 ? -7.869 -3.461 -5.027 1.00 93.38 89 ARG A CA 1
ATOM 667 C C . ARG A 1 89 ? -7.702 -1.950 -5.159 1.00 93.38 89 ARG A C 1
ATOM 669 O O . ARG A 1 89 ? -8.662 -1.198 -4.997 1.00 93.38 89 ARG A O 1
ATOM 676 N N . ALA A 1 90 ? -6.498 -1.515 -5.490 1.00 89.62 90 ALA A N 1
ATOM 677 C CA . ALA A 1 90 ? -6.148 -0.132 -5.751 1.00 89.62 90 ALA A CA 1
ATOM 678 C C . ALA A 1 90 ? -5.343 -0.033 -7.050 1.00 89.62 90 ALA A C 1
ATOM 680 O O . ALA A 1 90 ? -4.541 -0.905 -7.368 1.00 89.62 90 ALA A O 1
ATOM 681 N N . GLU A 1 91 ? -5.527 1.065 -7.775 1.00 89.25 91 GLU A N 1
ATOM 682 C CA . GLU A 1 91 ? -4.733 1.388 -8.962 1.00 89.25 91 GLU A CA 1
ATOM 683 C C . GLU A 1 91 ? -4.186 2.820 -8.850 1.00 89.25 91 GLU A C 1
ATOM 685 O O . GLU A 1 91 ? -4.646 3.741 -9.529 1.00 89.25 91 GLU A O 1
ATOM 690 N N . PRO A 1 92 ? -3.255 3.074 -7.912 1.00 81.88 92 PRO A N 1
ATOM 691 C CA . PRO A 1 92 ? -2.607 4.369 -7.802 1.00 81.88 92 PRO A CA 1
ATOM 692 C C . PRO A 1 92 ? -1.886 4.739 -9.103 1.00 81.88 92 PRO A C 1
ATOM 694 O O . PRO A 1 92 ? -1.093 3.969 -9.645 1.00 81.88 92 PRO A O 1
ATOM 697 N N . ALA A 1 93 ? -2.129 5.963 -9.570 1.00 79.94 93 ALA A N 1
ATOM 698 C CA . ALA A 1 93 ? -1.339 6.563 -10.635 1.00 79.94 93 ALA A CA 1
ATOM 699 C C . ALA A 1 93 ? 0.104 6.780 -10.157 1.00 79.94 93 ALA A C 1
ATOM 701 O O . ALA A 1 93 ? 0.325 7.298 -9.057 1.00 79.94 93 ALA A O 1
ATOM 702 N N . TYR A 1 94 ? 1.082 6.446 -10.996 1.00 69.38 94 TYR A N 1
ATOM 703 C CA . TYR A 1 94 ? 2.418 7.010 -10.853 1.00 69.38 94 TYR A CA 1
ATOM 704 C C . TYR A 1 94 ? 2.343 8.507 -11.168 1.00 69.38 94 TYR A C 1
ATOM 706 O O . TYR A 1 94 ? 1.543 8.912 -12.013 1.00 69.38 94 TYR A O 1
ATOM 714 N N . PRO A 1 95 ? 3.127 9.368 -10.508 1.00 57.53 95 PRO A N 1
ATOM 715 C CA . PRO A 1 95 ? 3.226 10.747 -10.944 1.00 57.53 95 PRO A CA 1
ATOM 716 C C . PRO A 1 95 ? 3.710 10.797 -12.380 1.00 57.53 95 PRO A C 1
ATOM 718 O O . PRO A 1 95 ? 4.569 10.019 -12.810 1.00 57.53 95 PRO A O 1
ATOM 721 N N . GLY A 1 96 ? 3.195 11.790 -13.088 1.00 51.34 96 GLY A N 1
ATOM 722 C CA . GLY A 1 96 ? 3.889 12.295 -14.254 1.00 51.34 96 GLY A CA 1
ATOM 723 C C . GLY A 1 96 ? 5.293 12.757 -13.865 1.00 51.34 96 GLY A C 1
ATOM 724 O O . GLY A 1 96 ? 5.534 13.160 -12.725 1.00 51.34 96 GLY A O 1
ATOM 725 N N . LYS A 1 97 ? 6.218 12.639 -14.816 1.00 42.03 97 LYS A N 1
ATOM 726 C CA . LYS A 1 97 ? 7.509 13.325 -14.743 1.00 42.03 97 LYS A CA 1
ATOM 727 C C . LYS A 1 97 ? 7.328 14.817 -14.485 1.00 42.03 97 LYS A C 1
ATOM 729 O O . LYS A 1 97 ? 6.336 15.369 -15.010 1.00 42.03 97 LYS A O 1
#

Radius of gyration: 13.28 Å; chains: 1; bounding box: 32×23×33 Å

Sequence (97 aa):
IESKPDVTPVLIRVRPKTGAAADPGEIYFFSEDGQVTSEPAQKVKRQPDGSYLISGTRSEFSPKKKTTLPGTLVASRGWAGGKPLSAFRAEPAYPGK

pLDDT: mean 83.74, std 14.15, range [34.78, 94.88]